Protein AF-W7BM77-F1 (afdb_monomer_lite)

Radius of gyration: 14.39 Å; chains: 1; bounding box: 41×22×35 Å

InterPro domains:
  IPR012914 Purine catabolism PurC-like domain [PF07905] (7-60)

Secondary structure (DSSP, 8-state):
-PPBHHHHTTSGGGTT----S-GGGGGSB--EEEE---GGGGGSPPTTEEEE---HHHHHHHHHTT----

Structure (mmCIF, N/CA/C/O backbone):
data_AF-W7BM77-F1
#
_entry.id   AF-W7BM77-F1
#
loop_
_atom_site.group_PDB
_atom_site.id
_atom_site.type_symbol
_atom_site.label_atom_id
_atom_site.label_alt_id
_atom_site.label_comp_id
_atom_site.label_asym_id
_atom_site.label_entity_id
_atom_site.label_seq_id
_atom_site.pdbx_PDB_ins_code
_atom_site.Cartn_x
_atom_site.Cartn_y
_atom_site.Cartn_z
_atom_site.occupancy
_atom_site.B_iso_or_equiv
_atom_site.auth_seq_id
_atom_site.auth_comp_id
_atom_site.auth_asym_id
_atom_site.auth_atom_id
_atom_site.pdbx_PDB_model_num
ATOM 1 N N . MET A 1 1 ? -0.837 11.454 14.627 1.00 86.88 1 MET A N 1
ATOM 2 C CA . MET A 1 1 ? -0.782 10.007 14.342 1.00 86.88 1 MET A CA 1
ATOM 3 C C . MET A 1 1 ? -1.355 9.809 12.955 1.00 86.88 1 MET A C 1
ATOM 5 O O . MET A 1 1 ? -2.381 10.421 12.676 1.00 86.88 1 MET A O 1
ATOM 9 N N . PHE A 1 2 ? -0.671 9.061 12.094 1.00 96.50 2 PHE A N 1
ATOM 10 C CA . PHE A 1 2 ? -1.153 8.768 10.743 1.00 96.50 2 PHE A CA 1
ATOM 11 C C . PHE A 1 2 ? -1.974 7.471 10.747 1.00 96.50 2 PHE A C 1
ATOM 13 O O . PHE A 1 2 ? -1.732 6.615 11.603 1.00 96.50 2 PHE A O 1
ATOM 20 N N . PRO A 1 3 ? -2.952 7.314 9.838 1.00 96.75 3 PRO A N 1
ATOM 21 C CA . PRO A 1 3 ? -3.724 6.084 9.754 1.00 96.75 3 PRO A CA 1
ATOM 22 C C . PRO A 1 3 ? -2.837 4.935 9.280 1.00 96.75 3 PRO A C 1
ATOM 24 O O . PRO A 1 3 ? -1.943 5.118 8.447 1.00 96.75 3 PRO A O 1
ATOM 27 N N . LYS A 1 4 ? -3.112 3.728 9.771 1.00 97.56 4 LYS A N 1
ATOM 28 C CA . LYS A 1 4 ? -2.490 2.518 9.222 1.00 97.56 4 LYS A CA 1
ATOM 29 C C . LYS A 1 4 ? -3.147 2.153 7.897 1.00 97.56 4 LYS A C 1
ATOM 31 O O . LYS A 1 4 ? -4.347 2.359 7.718 1.00 97.56 4 LYS A O 1
ATOM 36 N N . LEU A 1 5 ? -2.408 1.506 6.996 1.00 96.94 5 LEU A N 1
ATOM 37 C CA . LEU A 1 5 ? -2.964 1.044 5.718 1.00 96.94 5 LEU A CA 1
ATOM 38 C C . LEU A 1 5 ? -4.230 0.188 5.909 1.00 96.94 5 LEU A C 1
ATOM 40 O O . LEU A 1 5 ? -5.216 0.369 5.199 1.00 96.94 5 LEU A O 1
ATOM 44 N N . LYS A 1 6 ? -4.244 -0.703 6.909 1.00 96.75 6 LYS A N 1
ATOM 45 C CA . LYS A 1 6 ? -5.422 -1.519 7.242 1.00 96.75 6 LYS A CA 1
ATOM 46 C C . LYS A 1 6 ? -6.665 -0.685 7.575 1.00 96.75 6 LYS A C 1
ATOM 48 O O . LYS A 1 6 ? -7.772 -1.109 7.257 1.00 96.75 6 LYS A O 1
ATOM 53 N N . GLU A 1 7 ? -6.493 0.464 8.221 1.00 96.44 7 GLU A N 1
ATOM 54 C CA . GLU A 1 7 ? -7.598 1.354 8.589 1.00 96.44 7 GLU A CA 1
ATOM 55 C C . GLU A 1 7 ? -8.174 2.019 7.337 1.00 96.44 7 GLU A C 1
ATOM 57 O O . GLU A 1 7 ? -9.390 2.017 7.154 1.00 96.44 7 GLU A O 1
ATOM 62 N N . LEU A 1 8 ? -7.318 2.467 6.412 1.00 95.56 8 LEU A N 1
ATOM 63 C CA . LEU A 1 8 ? -7.763 2.992 5.117 1.00 95.56 8 LEU A CA 1
ATOM 64 C C . LE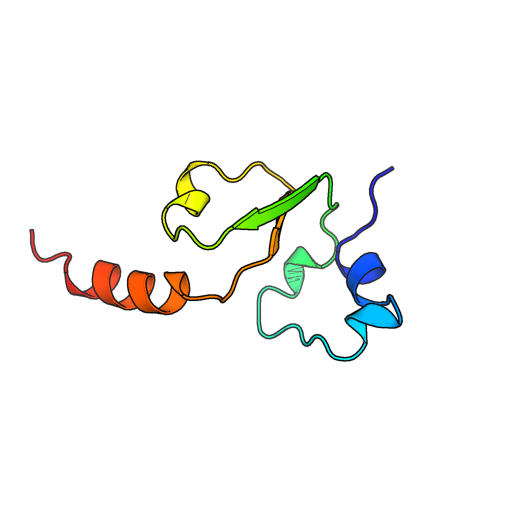U A 1 8 ? -8.519 1.933 4.309 1.00 95.56 8 LEU A C 1
ATOM 66 O O . LEU A 1 8 ? -9.620 2.189 3.836 1.00 95.56 8 LEU A O 1
ATOM 70 N N . LEU A 1 9 ? -7.988 0.713 4.205 1.00 95.38 9 LEU A N 1
ATOM 71 C CA . LEU A 1 9 ? -8.648 -0.373 3.467 1.00 95.38 9 LEU A CA 1
ATOM 72 C C . LEU A 1 9 ? -9.974 -0.836 4.101 1.00 95.38 9 LEU A C 1
ATOM 74 O O . LEU A 1 9 ? -10.716 -1.580 3.465 1.00 95.38 9 LEU A O 1
ATOM 78 N N . SER A 1 10 ? -10.278 -0.411 5.332 1.00 95.19 10 SER A N 1
ATOM 79 C CA . SER A 1 10 ? -11.561 -0.683 5.991 1.00 95.19 10 SER A CA 1
ATOM 80 C C . SER A 1 10 ? -12.658 0.340 5.668 1.00 95.19 10 SER A C 1
ATOM 82 O O . SER A 1 10 ? -13.810 0.131 6.047 1.00 95.19 10 SER A O 1
ATOM 84 N N . LEU A 1 11 ? -12.322 1.421 4.950 1.00 96.12 11 LEU A N 1
ATOM 85 C CA . LEU A 1 11 ? -13.287 2.409 4.472 1.00 96.12 11 LEU A CA 1
ATOM 86 C C . LEU A 1 11 ? -14.306 1.762 3.525 1.00 96.12 11 LEU A C 1
ATOM 88 O O . LEU A 1 11 ? -13.964 0.920 2.690 1.00 96.12 11 LEU A O 1
ATOM 92 N N . VAL A 1 12 ? -15.569 2.179 3.628 1.00 96.62 12 VAL A N 1
ATOM 93 C CA . VAL A 1 12 ? -16.680 1.611 2.843 1.00 96.62 12 VAL A CA 1
ATOM 94 C C . VAL A 1 12 ? -16.440 1.789 1.342 1.00 96.62 12 VAL A C 1
ATOM 96 O O . VAL A 1 12 ? -16.711 0.881 0.552 1.00 96.62 12 VAL A O 1
ATOM 99 N N . GLU A 1 13 ? -15.854 2.916 0.953 1.00 95.19 13 GLU A N 1
ATOM 100 C CA . GLU A 1 13 ? -15.472 3.265 -0.415 1.00 95.19 13 GLU A CA 1
ATOM 101 C C . GLU A 1 13 ? -14.423 2.302 -0.988 1.00 95.19 13 GLU A C 1
ATOM 103 O O . GLU A 1 13 ? -14.394 2.055 -2.194 1.00 95.19 13 GLU A O 1
ATOM 108 N N . LEU A 1 14 ? -13.592 1.717 -0.120 1.00 93.25 14 LEU A N 1
ATOM 109 C CA . LEU A 1 14 ? -12.517 0.791 -0.477 1.00 93.25 14 LEU A CA 1
ATOM 110 C C . LEU A 1 14 ? -12.875 -0.675 -0.195 1.00 93.25 14 LEU A C 1
ATOM 112 O O . LEU A 1 14 ? -12.057 -1.559 -0.435 1.00 93.25 14 LEU A O 1
ATOM 116 N N . SER A 1 15 ? -14.115 -0.966 0.212 1.00 89.88 15 SER A N 1
ATOM 117 C CA . SER A 1 15 ? -14.593 -2.313 0.584 1.00 89.88 15 SER A CA 1
ATOM 118 C C . SER A 1 15 ? -14.416 -3.393 -0.492 1.00 89.88 15 SER A C 1
ATOM 120 O O . SER A 1 15 ? -14.422 -4.586 -0.189 1.00 89.88 15 SER A O 1
ATOM 122 N N . LYS A 1 16 ? -14.258 -2.997 -1.761 1.00 93.62 16 LYS A N 1
ATOM 123 C CA . LYS A 1 16 ? -14.017 -3.911 -2.889 1.00 93.62 16 LYS A CA 1
ATOM 124 C C . LYS A 1 16 ? -12.534 -4.203 -3.139 1.00 93.62 16 LYS A C 1
ATOM 126 O O . LYS A 1 16 ? -12.228 -5.078 -3.952 1.00 93.62 16 LYS A O 1
ATOM 131 N N . MET A 1 17 ? -11.619 -3.481 -2.492 1.00 93.88 17 MET A N 1
ATOM 132 C CA . MET A 1 17 ? -10.183 -3.701 -2.635 1.00 93.88 17 MET A CA 1
ATOM 133 C C . MET A 1 17 ? -9.770 -5.023 -1.988 1.00 93.88 17 MET A C 1
ATOM 135 O O . MET A 1 17 ? -10.316 -5.450 -0.972 1.00 93.88 17 MET A O 1
ATOM 139 N N . LYS A 1 18 ? -8.782 -5.684 -2.593 1.00 94.38 18 LYS A N 1
ATOM 140 C CA . LYS A 1 18 ? -8.217 -6.936 -2.087 1.00 94.38 18 LYS A CA 1
ATOM 141 C C . LYS A 1 18 ? -6.712 -6.804 -1.972 1.00 94.38 18 LYS A C 1
ATOM 143 O O . LYS A 1 18 ? -6.050 -6.359 -2.906 1.00 94.38 18 LYS A O 1
ATOM 148 N N . VAL A 1 19 ? -6.181 -7.244 -0.839 1.00 95.06 19 VAL A N 1
ATOM 149 C CA . VAL A 1 19 ? -4.739 -7.363 -0.629 1.00 95.06 19 VAL A CA 1
ATOM 150 C C . VAL A 1 19 ? -4.284 -8.648 -1.312 1.00 95.06 19 VAL A C 1
ATOM 152 O O . VAL A 1 19 ? -4.656 -9.740 -0.894 1.00 95.06 19 VAL A O 1
ATOM 155 N N . LEU A 1 20 ? -3.527 -8.518 -2.402 1.00 94.44 20 LEU A N 1
ATOM 156 C CA . LEU A 1 20 ? -3.015 -9.671 -3.154 1.00 94.44 20 LEU A CA 1
ATOM 157 C C . LEU A 1 20 ? -1.651 -10.145 -2.629 1.00 94.44 20 LEU A C 1
ATOM 159 O O . LEU A 1 20 ? -1.323 -11.323 -2.731 1.00 94.44 20 LEU A O 1
ATOM 163 N N . ALA A 1 21 ? -0.863 -9.233 -2.056 1.00 93.44 21 ALA A N 1
ATOM 164 C CA . ALA A 1 21 ? 0.469 -9.481 -1.510 1.00 93.44 21 ALA A CA 1
ATOM 165 C C . ALA A 1 21 ? 0.811 -8.433 -0.434 1.00 93.44 21 ALA A C 1
ATOM 167 O O . ALA A 1 21 ? 0.048 -7.496 -0.213 1.00 93.44 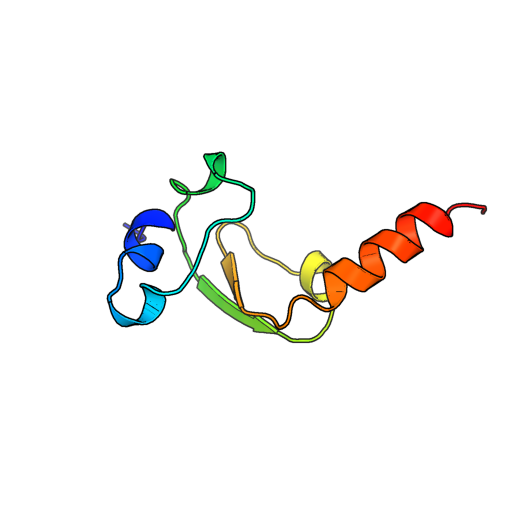21 ALA A O 1
ATOM 168 N N . GLY A 1 22 ? 1.959 -8.583 0.236 1.00 93.56 22 GLY A N 1
ATOM 169 C CA . GLY A 1 22 ? 2.464 -7.558 1.161 1.00 93.56 22 GLY A CA 1
ATOM 170 C C . GLY A 1 22 ? 1.699 -7.445 2.485 1.00 93.56 22 GLY A C 1
ATOM 171 O O . GLY A 1 22 ? 1.743 -6.401 3.124 1.00 93.56 22 GLY A O 1
ATOM 172 N N . HIS A 1 23 ? 1.023 -8.512 2.930 1.00 96.62 23 HIS A N 1
ATOM 173 C CA . HIS A 1 23 ? 0.210 -8.538 4.159 1.00 96.62 23 HIS A CA 1
ATOM 174 C C . HIS A 1 23 ? 0.933 -8.019 5.416 1.00 96.62 23 HIS A C 1
ATOM 176 O O . HIS A 1 23 ? 0.296 -7.449 6.298 1.00 96.62 23 HIS A O 1
ATOM 182 N N . GLN A 1 24 ? 2.257 -8.185 5.495 1.00 95.50 24 GLN A N 1
ATOM 183 C CA . GLN A 1 24 ? 3.070 -7.677 6.606 1.00 95.50 24 GLN A CA 1
ATOM 184 C C . GLN A 1 24 ? 3.074 -6.139 6.689 1.00 95.50 24 GLN A C 1
ATOM 186 O O . GLN A 1 24 ? 3.159 -5.594 7.785 1.00 95.50 24 GLN A O 1
ATOM 191 N N . GLY A 1 25 ? 2.902 -5.440 5.562 1.00 95.69 25 GLY A N 1
ATOM 192 C CA . GLY A 1 25 ? 2.885 -3.976 5.488 1.00 95.69 25 GLY A CA 1
ATOM 193 C C . GLY A 1 25 ? 1.553 -3.325 5.875 1.00 95.69 25 GLY A C 1
ATOM 194 O O . GLY A 1 25 ? 1.455 -2.104 5.903 1.00 95.69 25 GLY A O 1
ATOM 195 N N . LEU A 1 26 ? 0.513 -4.099 6.211 1.00 96.88 26 LEU A N 1
ATOM 196 C CA . LEU A 1 26 ? -0.816 -3.552 6.536 1.00 96.88 26 LEU A CA 1
ATOM 197 C C . LEU A 1 26 ? -0.839 -2.672 7.794 1.00 96.88 26 LEU A C 1
ATOM 199 O O . LEU A 1 26 ? -1.785 -1.909 7.996 1.00 96.88 26 LEU A O 1
ATOM 203 N N . LEU A 1 27 ? 0.177 -2.793 8.648 1.00 96.81 27 LEU A N 1
ATOM 204 C CA . LEU A 1 27 ? 0.314 -2.002 9.868 1.00 96.81 27 LEU A CA 1
ATOM 205 C C . LEU A 1 27 ? 1.176 -0.746 9.690 1.00 96.81 27 LEU A C 1
ATOM 207 O O . LEU A 1 27 ? 1.312 0.001 10.658 1.00 96.81 27 LEU A O 1
ATOM 211 N N . HIS A 1 28 ? 1.742 -0.516 8.500 1.00 96.88 28 HIS A N 1
ATOM 212 C CA . HIS A 1 28 ? 2.500 0.699 8.212 1.00 96.88 28 HIS A CA 1
ATOM 213 C C . HIS A 1 28 ? 1.574 1.917 8.220 1.00 96.88 28 HIS A C 1
ATOM 215 O O . HIS A 1 28 ? 0.416 1.836 7.795 1.00 96.88 28 HIS A O 1
ATOM 221 N N . GLU A 1 29 ? 2.096 3.033 8.723 1.00 97.62 29 GLU A N 1
ATOM 222 C CA . GLU A 1 29 ? 1.430 4.326 8.625 1.00 97.62 29 GLU A CA 1
ATOM 223 C C . GLU A 1 29 ? 1.388 4.785 7.164 1.00 97.62 29 GLU A C 1
ATOM 225 O O . GLU A 1 29 ? 2.279 4.471 6.378 1.00 97.62 29 GLU A O 1
ATOM 230 N N . VAL A 1 30 ? 0.360 5.550 6.808 1.00 97.12 30 VAL A N 1
ATOM 231 C CA . VAL A 1 30 ? 0.252 6.211 5.505 1.00 97.12 30 VAL A CA 1
ATOM 232 C C . VAL A 1 30 ? 0.333 7.716 5.723 1.00 97.12 30 VAL A C 1
ATOM 234 O O . VAL A 1 30 ? -0.572 8.318 6.304 1.00 97.12 30 VAL A O 1
ATOM 237 N N . LYS A 1 31 ? 1.439 8.318 5.279 1.00 97.19 31 LYS A N 1
ATOM 238 C CA . LYS A 1 31 ? 1.738 9.747 5.471 1.00 97.19 31 LYS A CA 1
ATOM 239 C C . LYS A 1 31 ? 1.237 10.617 4.324 1.00 97.19 31 LYS A C 1
ATOM 241 O O . LYS A 1 31 ? 0.862 11.766 4.546 1.00 97.19 31 LYS A O 1
ATOM 246 N N . SER A 1 32 ? 1.216 10.065 3.118 1.00 95.44 32 SER A N 1
ATOM 247 C CA . SER A 1 32 ? 0.789 10.740 1.895 1.00 95.44 32 SER A CA 1
ATOM 248 C C . SER A 1 32 ? 0.110 9.757 0.944 1.00 95.44 32 SER A C 1
ATOM 250 O O . SER A 1 32 ? 0.274 8.540 1.052 1.00 95.44 32 SER A O 1
ATOM 252 N N . VAL A 1 33 ? -0.676 10.303 0.016 1.00 94.06 33 VAL A N 1
ATOM 253 C CA . VAL A 1 33 ? -1.299 9.557 -1.078 1.00 94.06 33 VAL A CA 1
ATOM 254 C C . VAL A 1 33 ? -0.944 10.254 -2.382 1.00 94.06 33 VAL A C 1
ATOM 256 O O . VAL A 1 33 ? -1.169 11.458 -2.507 1.00 94.06 33 VAL A O 1
ATOM 259 N N . THR A 1 34 ? -0.456 9.490 -3.353 1.00 91.75 34 THR A N 1
ATOM 260 C CA . THR A 1 34 ? -0.078 9.995 -4.679 1.00 91.75 34 THR A CA 1
ATOM 261 C C . THR A 1 34 ? -0.719 9.148 -5.762 1.00 91.75 34 THR A C 1
ATOM 263 O O . THR A 1 34 ? -0.880 7.938 -5.611 1.00 91.75 34 THR A O 1
ATOM 266 N N . ILE A 1 35 ? -1.094 9.782 -6.872 1.00 92.06 35 ILE A N 1
ATOM 267 C CA . ILE A 1 35 ? -1.614 9.111 -8.065 1.00 92.06 35 ILE A CA 1
ATOM 268 C C . ILE A 1 35 ? -0.577 9.264 -9.175 1.00 92.06 35 ILE A C 1
ATOM 270 O O . ILE A 1 35 ? -0.182 10.387 -9.483 1.00 92.06 35 ILE A O 1
ATOM 274 N N . MET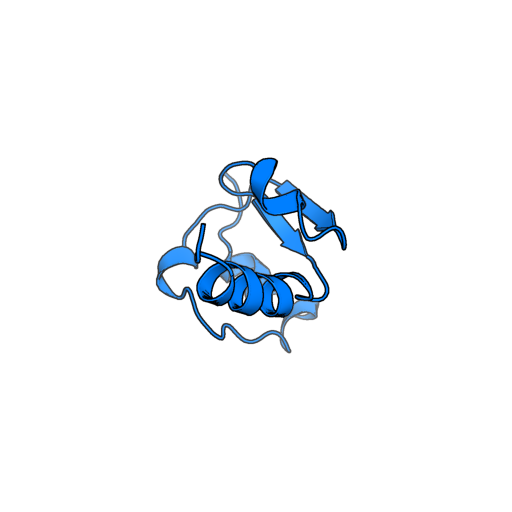 A 1 36 ? -0.139 8.155 -9.775 1.00 89.06 36 MET A N 1
ATOM 275 C CA . MET A 1 36 ? 0.854 8.185 -10.853 1.00 89.06 36 MET A CA 1
ATOM 276 C C . MET A 1 36 ? 0.689 7.011 -11.824 1.00 89.06 36 MET A C 1
ATOM 278 O O . MET A 1 36 ? 0.443 5.866 -11.429 1.00 89.06 36 MET A O 1
ATOM 282 N N . ASP A 1 37 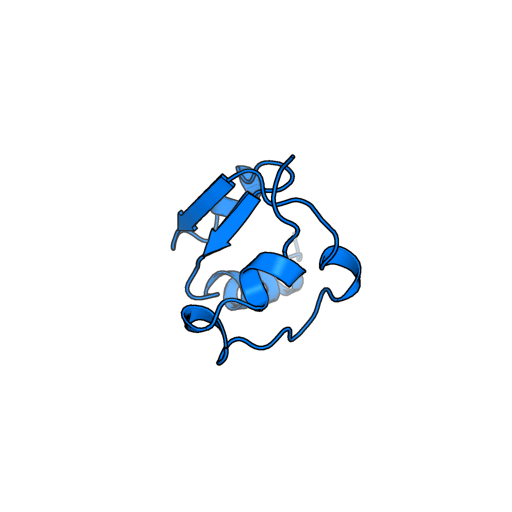? 0.873 7.293 -13.109 1.00 84.50 37 ASP A N 1
ATOM 283 C CA . ASP A 1 37 ? 0.881 6.320 -14.205 1.00 84.50 37 ASP A CA 1
ATOM 284 C C . ASP A 1 37 ? 2.277 6.102 -14.814 1.00 84.50 37 ASP A C 1
ATOM 286 O O . ASP A 1 37 ? 2.486 5.112 -15.521 1.00 84.50 37 ASP A O 1
ATOM 290 N N . ASN A 1 38 ? 3.250 6.964 -14.497 1.00 84.00 38 ASN A N 1
ATOM 291 C CA . ASN A 1 38 ? 4.639 6.778 -14.893 1.00 84.00 38 ASN A CA 1
ATOM 292 C C . ASN A 1 38 ? 5.284 5.608 -14.111 1.00 84.00 38 ASN A C 1
ATOM 294 O O . ASN A 1 38 ? 5.414 5.692 -12.887 1.00 84.00 38 ASN A O 1
ATOM 298 N N . PRO A 1 39 ? 5.744 4.533 -14.783 1.00 76.88 39 PRO A N 1
ATOM 299 C CA . PRO A 1 39 ? 6.424 3.408 -14.133 1.00 76.88 39 PRO A CA 1
ATOM 300 C C . PRO A 1 39 ? 7.746 3.771 -13.437 1.00 76.88 39 PRO A C 1
ATOM 302 O O . PRO A 1 39 ? 8.215 2.993 -12.609 1.00 76.88 39 PRO A O 1
ATOM 305 N N . ASP A 1 40 ? 8.337 4.927 -13.744 1.00 82.75 40 ASP A N 1
ATOM 306 C CA . ASP A 1 40 ? 9.585 5.399 -13.133 1.00 82.75 40 ASP A CA 1
ATOM 307 C C . ASP A 1 40 ? 9.369 6.035 -11.747 1.00 82.75 40 ASP A C 1
ATOM 309 O O . ASP A 1 40 ? 10.335 6.397 -11.077 1.00 82.75 40 ASP A O 1
ATOM 313 N N . ILE A 1 41 ? 8.118 6.142 -11.277 1.00 83.56 41 ILE A N 1
ATOM 314 C CA . ILE A 1 41 ? 7.785 6.712 -9.961 1.00 83.56 41 ILE A CA 1
ATOM 315 C C . ILE A 1 41 ? 8.482 6.007 -8.803 1.00 83.56 41 ILE A C 1
ATOM 317 O O . ILE A 1 41 ? 8.763 6.628 -7.788 1.00 83.56 41 ILE A O 1
ATOM 321 N N . ILE A 1 42 ? 8.820 4.728 -8.973 1.00 80.25 42 ILE A N 1
ATOM 322 C CA . ILE A 1 42 ? 9.468 3.924 -7.938 1.00 80.25 42 ILE A CA 1
ATOM 323 C C . ILE A 1 42 ? 10.816 4.500 -7.480 1.00 80.25 42 ILE A C 1
ATOM 325 O O . ILE A 1 42 ? 11.212 4.269 -6.343 1.00 80.25 42 ILE A O 1
ATOM 329 N N . TYR A 1 43 ? 11.500 5.277 -8.329 1.00 83.81 43 TYR A N 1
ATOM 330 C CA . TYR A 1 43 ? 12.762 5.940 -7.982 1.00 83.81 43 TYR A CA 1
ATOM 331 C C . TYR A 1 43 ? 12.584 7.200 -7.125 1.00 83.81 43 TYR A C 1
ATOM 333 O O . TYR A 1 43 ? 13.566 7.728 -6.612 1.00 83.81 43 TYR A O 1
ATOM 341 N N . TRP A 1 44 ? 11.349 7.678 -6.985 1.00 85.56 44 TRP A N 1
ATOM 342 C CA . TRP A 1 44 ? 10.998 8.933 -6.319 1.00 85.56 44 TRP A CA 1
ATOM 343 C C . TRP A 1 44 ? 9.951 8.736 -5.219 1.00 85.56 44 TRP A C 1
ATOM 345 O O . TRP A 1 44 ? 9.428 9.718 -4.703 1.00 85.56 44 TRP A O 1
ATOM 355 N N . MET A 1 45 ? 9.609 7.483 -4.897 1.00 86.12 45 MET A N 1
ATOM 356 C CA . MET A 1 45 ? 8.653 7.179 -3.837 1.00 86.12 45 MET A CA 1
ATOM 357 C C . MET A 1 45 ? 9.262 7.470 -2.470 1.00 86.12 45 MET A C 1
ATOM 359 O O . MET A 1 45 ? 10.369 7.024 -2.160 1.00 86.12 45 MET A O 1
ATOM 363 N N . GLU A 1 46 ? 8.492 8.163 -1.643 1.00 90.38 46 GLU A N 1
ATOM 364 C CA . GLU A 1 46 ? 8.866 8.464 -0.266 1.00 90.38 46 GLU A CA 1
ATOM 365 C C . GLU A 1 46 ? 8.454 7.325 0.679 1.00 90.38 46 GLU A C 1
ATOM 367 O O . GLU A 1 46 ? 7.527 6.546 0.425 1.00 90.38 46 GLU A O 1
ATOM 372 N N . GLU A 1 47 ? 9.129 7.225 1.826 1.00 91.50 47 GLU A N 1
ATOM 373 C CA . GLU A 1 47 ? 8.737 6.257 2.849 1.00 91.50 47 GLU A CA 1
ATOM 374 C C . GLU A 1 47 ? 7.318 6.535 3.367 1.00 91.50 47 GLU A C 1
ATOM 376 O O . GLU A 1 47 ? 6.984 7.655 3.758 1.00 91.50 47 GLU A O 1
ATOM 381 N N . ASN A 1 48 ? 6.514 5.475 3.505 1.00 94.38 48 ASN A N 1
ATOM 382 C CA . ASN A 1 48 ? 5.126 5.535 3.988 1.00 94.38 48 ASN A CA 1
ATOM 383 C C . ASN A 1 48 ? 4.156 6.302 3.063 1.00 94.38 48 ASN A C 1
ATOM 385 O O . ASN A 1 48 ? 3.130 6.816 3.518 1.00 94.38 48 ASN A O 1
ATOM 389 N N . GLU A 1 49 ? 4.457 6.356 1.767 1.00 94.19 49 GLU A N 1
ATOM 390 C CA 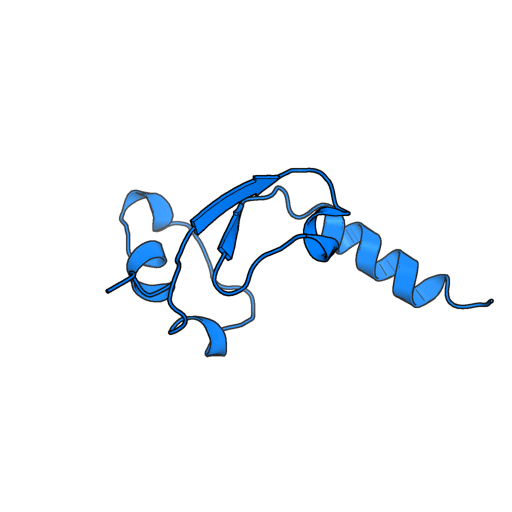. GLU A 1 49 ? 3.558 6.853 0.725 1.00 94.19 49 GLU A CA 1
ATOM 391 C C . GLU A 1 49 ? 2.633 5.743 0.187 1.00 94.19 49 GLU A C 1
ATOM 393 O O . GLU A 1 49 ? 3.074 4.639 -0.144 1.00 94.19 49 GLU A O 1
ATOM 398 N N . LEU A 1 50 ? 1.333 6.040 0.059 1.00 93.94 50 LEU A N 1
ATOM 399 C CA . LEU A 1 50 ? 0.371 5.183 -0.636 1.00 93.94 50 LEU A CA 1
ATOM 400 C C . LEU A 1 50 ? 0.243 5.616 -2.101 1.00 93.94 50 LEU A C 1
ATOM 402 O O . LEU A 1 50 ? -0.381 6.630 -2.416 1.00 93.94 50 LEU A O 1
ATOM 406 N N . LEU A 1 51 ? 0.790 4.805 -3.002 1.00 92.25 51 LEU A N 1
ATOM 407 C CA . LEU A 1 51 ? 0.709 5.027 -4.441 1.00 92.25 51 LEU A CA 1
ATOM 408 C C . LEU A 1 51 ? -0.546 4.375 -5.046 1.00 92.25 51 LEU A C 1
ATOM 410 O O . LEU A 1 51 ? -0.727 3.158 -4.979 1.00 92.25 51 LEU A O 1
ATOM 414 N N . LEU A 1 52 ? -1.375 5.175 -5.715 1.00 92.50 52 LEU A N 1
ATOM 415 C CA . LEU A 1 52 ? -2.472 4.719 -6.564 1.00 92.50 52 LEU A CA 1
ATOM 416 C C . LEU A 1 52 ? -2.039 4.751 -8.032 1.00 92.50 52 LEU A C 1
ATOM 418 O O . LEU A 1 52 ? -1.569 5.763 -8.549 1.00 92.50 52 LEU A O 1
ATOM 422 N N . THR A 1 53 ? -2.204 3.627 -8.717 1.00 89.81 53 THR A N 1
ATOM 423 C CA . THR A 1 53 ? -1.693 3.426 -10.075 1.00 89.81 53 THR A CA 1
ATOM 424 C C . THR A 1 53 ? -2.496 2.347 -10.803 1.00 89.81 53 THR A C 1
ATOM 426 O O . THR A 1 53 ? -3.220 1.567 -10.185 1.00 89.81 53 THR A O 1
ATOM 429 N N . ASN A 1 54 ? -2.346 2.263 -12.123 1.00 89.94 54 ASN A N 1
ATOM 430 C CA . ASN A 1 54 ? -2.947 1.207 -12.944 1.00 89.94 54 ASN A CA 1
ATOM 431 C C . ASN A 1 54 ? -2.156 -0.121 -12.907 1.00 89.94 54 ASN A C 1
ATOM 433 O O . ASN A 1 54 ? -2.560 -1.096 -13.537 1.00 89.94 54 ASN A O 1
ATOM 437 N N . GLY A 1 55 ? -1.017 -0.160 -12.205 1.00 85.19 55 GLY A N 1
ATOM 438 C CA . GLY A 1 55 ? -0.172 -1.349 -12.086 1.00 85.19 55 GLY A CA 1
ATOM 439 C C . GLY A 1 55 ? 0.638 -1.688 -13.343 1.00 85.19 55 GLY A C 1
ATOM 440 O O . GLY A 1 55 ? 1.234 -2.762 -13.406 1.00 85.19 55 GLY A O 1
ATOM 441 N N . PHE A 1 56 ? 0.711 -0.803 -14.345 1.00 81.19 56 PHE A N 1
ATOM 442 C CA . PHE A 1 56 ? 1.454 -1.046 -15.588 1.00 81.19 56 PHE A CA 1
ATOM 443 C C . PHE A 1 56 ? 2.936 -1.371 -15.345 1.00 81.19 56 PHE A C 1
ATOM 445 O O . PHE A 1 56 ? 3.510 -2.198 -16.056 1.00 81.19 56 PHE A O 1
ATOM 452 N N . PHE A 1 57 ? 3.555 -0.795 -14.310 1.00 73.56 57 PHE A N 1
ATOM 453 C CA . PHE A 1 57 ? 4.952 -1.079 -13.969 1.00 73.56 57 PHE A CA 1
ATOM 454 C C . PHE A 1 57 ? 5.211 -2.554 -13.627 1.00 73.56 57 PHE A C 1
ATOM 456 O O . PHE A 1 57 ? 6.306 -3.044 -13.905 1.00 73.56 57 PHE A O 1
ATOM 463 N N . PHE A 1 58 ? 4.215 -3.306 -13.136 1.00 72.69 58 PHE 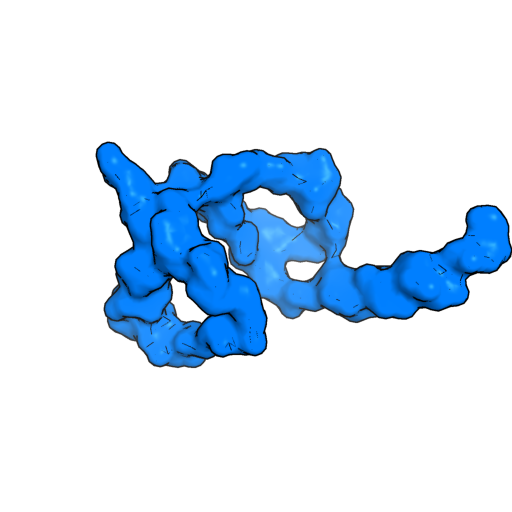A N 1
ATOM 464 C CA . PHE A 1 58 ? 4.367 -4.749 -12.907 1.00 72.69 58 PHE A CA 1
ATOM 465 C C . PHE A 1 58 ? 4.673 -5.505 -14.210 1.00 72.69 58 PHE A C 1
ATOM 467 O O . PHE A 1 58 ? 5.445 -6.461 -14.202 1.00 72.69 58 PHE A O 1
ATOM 474 N N . LYS A 1 59 ? 4.160 -5.035 -15.358 1.00 67.88 59 LYS A N 1
ATOM 475 C CA . LYS A 1 59 ? 4.491 -5.588 -16.683 1.00 67.88 59 LYS A CA 1
ATOM 476 C C . LYS A 1 59 ? 5.929 -5.265 -17.110 1.00 67.88 59 LYS A C 1
ATOM 478 O O . LYS A 1 59 ? 6.520 -6.024 -17.876 1.00 67.88 59 LYS A O 1
ATOM 483 N N . ARG A 1 60 ? 6.491 -4.146 -16.635 1.00 59.81 60 ARG A N 1
ATOM 484 C CA . ARG A 1 60 ? 7.855 -3.697 -16.967 1.00 59.81 60 ARG A CA 1
ATOM 485 C C . ARG A 1 60 ? 8.915 -4.399 -16.114 1.00 59.81 60 ARG A C 1
ATOM 487 O O . ARG A 1 60 ? 9.960 -4.748 -16.651 1.00 59.81 60 ARG A O 1
ATOM 494 N N . LEU A 1 61 ? 8.626 -4.691 -14.843 1.00 56.44 61 LEU A N 1
ATOM 495 C CA . LEU A 1 61 ? 9.537 -5.421 -13.945 1.00 56.44 61 LEU A CA 1
ATOM 496 C C . LEU A 1 61 ? 9.915 -6.814 -14.482 1.00 56.44 61 LEU A C 1
ATOM 498 O O . LEU A 1 61 ? 11.075 -7.199 -14.396 1.00 56.44 61 LEU A O 1
ATOM 502 N N . HIS A 1 62 ? 8.982 -7.519 -15.134 1.00 53.69 62 HIS A N 1
ATOM 503 C CA . HIS A 1 62 ? 9.265 -8.809 -15.785 1.00 53.69 62 HIS A CA 1
ATOM 504 C C . HIS A 1 62 ? 10.176 -8.682 -17.027 1.00 53.69 62 HIS A C 1
ATOM 506 O O . HIS A 1 62 ? 10.799 -9.658 -17.441 1.00 53.69 62 HIS A O 1
ATOM 512 N N . ARG A 1 63 ? 10.255 -7.502 -17.661 1.00 51.88 63 ARG A N 1
ATOM 513 C CA . ARG A 1 63 ? 11.190 -7.267 -18.776 1.00 51.88 63 ARG A CA 1
ATOM 514 C C . ARG A 1 63 ? 12.591 -6.944 -18.266 1.00 51.88 63 ARG A C 1
ATOM 516 O O . ARG A 1 63 ? 13.543 -7.550 -18.732 1.00 51.88 63 ARG A O 1
ATOM 523 N N . TYR A 1 64 ? 12.714 -6.120 -17.224 1.00 52.91 64 TYR A N 1
ATOM 524 C CA . TYR A 1 64 ? 14.021 -5.830 -16.620 1.00 52.91 64 TYR A CA 1
ATOM 525 C C . TYR A 1 64 ? 14.721 -7.067 -16.048 1.00 52.91 64 TYR A C 1
ATOM 527 O O . TYR A 1 64 ? 15.931 -7.182 -16.188 1.00 52.91 64 TYR A O 1
ATOM 535 N N . SER A 1 65 ? 13.985 -8.021 -15.468 1.00 53.03 65 SER A N 1
ATOM 536 C CA . SER A 1 65 ? 14.586 -9.268 -14.973 1.00 53.03 65 SER A CA 1
ATOM 537 C C . SER A 1 65 ? 15.031 -10.235 -16.078 1.00 53.03 65 SER A C 1
ATOM 539 O O . SER A 1 65 ? 15.752 -11.181 -15.780 1.00 53.03 65 SER A O 1
ATOM 541 N N . ASN A 1 66 ? 14.586 -10.036 -17.326 1.00 52.09 66 ASN A N 1
ATOM 542 C CA . ASN A 1 66 ? 14.934 -10.876 -18.481 1.00 52.09 66 ASN A CA 1
ATOM 543 C C . ASN A 1 66 ? 15.930 -10.204 -19.440 1.00 52.09 66 ASN A C 1
ATOM 545 O O . ASN A 1 66 ? 16.569 -10.901 -20.221 1.00 52.09 66 ASN A O 1
ATOM 549 N N . ASP A 1 67 ? 16.073 -8.880 -19.363 1.00 52.50 67 ASP A N 1
ATOM 550 C CA . ASP A 1 67 ? 16.975 -8.095 -20.209 1.00 52.50 67 ASP A CA 1
ATOM 551 C C . ASP A 1 67 ? 18.319 -7.778 -19.516 1.00 52.50 67 ASP A C 1
ATOM 553 O O . ASP A 1 67 ? 19.163 -7.094 -20.092 1.00 52.50 67 ASP A O 1
ATOM 557 N N . SER A 1 68 ? 18.580 -8.312 -18.312 1.00 47.50 68 SER A N 1
ATOM 558 C CA . SER A 1 68 ? 19.929 -8.358 -17.715 1.00 47.50 68 SER A CA 1
ATOM 559 C C . SER A 1 68 ? 20.800 -9.427 -18.392 1.00 47.50 68 SER A C 1
ATOM 561 O O . SER A 1 68 ? 21.249 -10.387 -17.769 1.00 47.50 68 SER A O 1
ATOM 563 N N . ILE A 1 69 ? 21.024 -9.253 -19.693 1.00 45.06 69 ILE A N 1
ATOM 564 C CA . ILE A 1 69 ? 22.176 -9.799 -20.412 1.00 45.06 69 ILE A CA 1
ATOM 565 C C . ILE A 1 69 ? 22.931 -8.608 -21.007 1.00 45.06 69 ILE A C 1
ATOM 567 O O . ILE A 1 69 ? 23.015 -8.486 -22.221 1.00 45.06 69 ILE A O 1
ATOM 571 N N . TYR A 1 70 ? 23.419 -7.720 -20.140 1.00 42.19 70 TYR A N 1
ATOM 572 C CA . TYR A 1 70 ? 24.622 -6.898 -20.315 1.00 42.19 70 TYR A CA 1
ATOM 573 C C . TYR A 1 70 ? 25.149 -6.519 -18.932 1.00 42.19 70 TYR A C 1
ATOM 575 O O . TYR A 1 70 ? 24.328 -6.067 -18.101 1.00 42.19 70 TYR A O 1
#

Sequence (70 aa):
MFPKLKELLSLVELSKMKVLAGHQGLLHEVKSVTIMDNPDIIYWMEENELLLTNGFFFKRLHRYSNDSIY

pLDDT: mean 84.86, std 15.79, range [42.19, 97.62]

Foldseek 3Di:
DADFQLVVCPDPVNVPDDDPDDVVRRRQGAPEEDEDADLCCVVVDDPNHHYDYPCVVVVVVVVVVVPPPD

Organism: NCBI:txid1265818